Protein AF-A0A2V8SUH5-F1 (afdb_monomer)

Structure (mmCIF, N/CA/C/O backbone):
data_AF-A0A2V8SUH5-F1
#
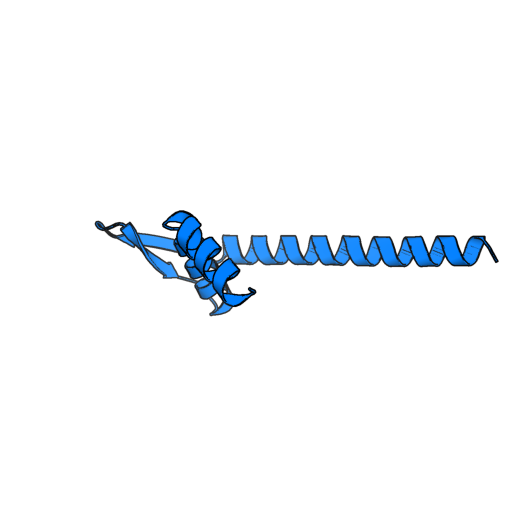_entry.id   AF-A0A2V8SUH5-F1
#
loop_
_atom_site.group_PDB
_atom_site.id
_atom_site.type_symbol
_atom_site.label_atom_id
_atom_site.label_alt_id
_atom_site.label_comp_id
_atom_site.label_asym_id
_atom_site.label_entity_id
_atom_site.label_seq_id
_atom_site.pdbx_PDB_ins_code
_atom_site.Cartn_x
_atom_site.Cartn_y
_atom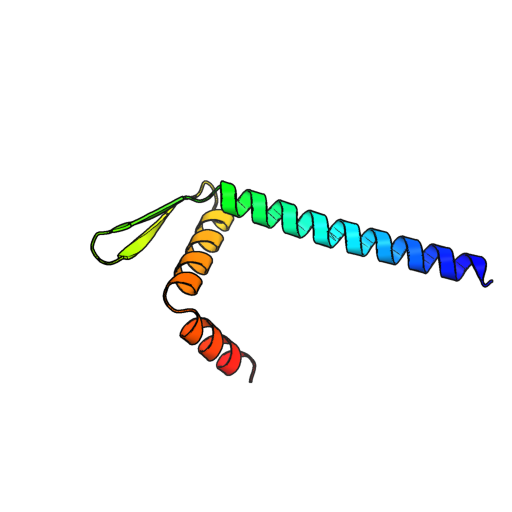_site.Cartn_z
_atom_site.occupancy
_atom_site.B_iso_or_equiv
_atom_site.auth_seq_id
_atom_site.auth_comp_id
_atom_site.auth_asym_id
_atom_site.auth_atom_id
_atom_site.pdbx_PDB_model_num
ATOM 1 N N . MET A 1 1 ? 42.748 -14.744 -23.252 1.00 54.59 1 MET A N 1
ATOM 2 C CA . MET A 1 1 ? 41.337 -14.421 -23.568 1.00 54.59 1 MET A CA 1
ATOM 3 C C . MET A 1 1 ? 40.352 -14.944 -22.516 1.00 54.59 1 MET A C 1
ATOM 5 O O . MET A 1 1 ? 39.533 -14.157 -22.070 1.00 54.59 1 MET A O 1
ATOM 9 N N . LEU A 1 2 ? 40.477 -16.182 -22.013 1.00 54.88 2 LEU A N 1
ATOM 10 C CA . LEU A 1 2 ? 39.581 -16.732 -20.968 1.00 54.88 2 LEU A CA 1
ATOM 11 C C . LEU A 1 2 ? 39.553 -15.955 -19.629 1.00 54.88 2 LEU A C 1
ATOM 13 O O . LEU A 1 2 ? 38.510 -15.856 -18.994 1.00 54.88 2 LEU A O 1
ATOM 17 N N . ARG A 1 3 ? 40.677 -15.358 -19.206 1.00 55.28 3 ARG A N 1
ATOM 18 C CA . ARG A 1 3 ? 40.755 -14.587 -17.946 1.00 55.28 3 ARG A CA 1
ATOM 19 C C . ARG A 1 3 ? 39.958 -13.275 -17.966 1.00 55.28 3 ARG A C 1
ATOM 21 O O . ARG A 1 3 ? 39.443 -12.874 -16.933 1.00 55.28 3 ARG A O 1
ATOM 28 N N . ALA A 1 4 ? 39.836 -12.626 -19.125 1.00 55.06 4 ALA A N 1
ATOM 29 C CA . ALA A 1 4 ? 39.133 -11.346 -19.248 1.00 55.06 4 ALA A CA 1
ATOM 30 C C . ALA A 1 4 ? 37.605 -11.512 -19.159 1.00 55.06 4 ALA A C 1
ATOM 32 O O . ALA A 1 4 ? 36.941 -10.671 -18.559 1.00 55.06 4 ALA A O 1
ATOM 33 N N . VAL A 1 5 ? 37.073 -12.626 -19.683 1.00 61.75 5 VAL A N 1
ATOM 34 C CA . VAL A 1 5 ? 35.641 -12.980 -19.631 1.00 61.75 5 VAL A CA 1
ATOM 35 C C . VAL A 1 5 ? 35.203 -13.337 -18.205 1.00 61.75 5 VAL A C 1
ATOM 37 O O . VAL A 1 5 ? 34.143 -12.912 -17.760 1.00 61.75 5 VAL A O 1
ATOM 40 N N . GLY A 1 6 ? 36.044 -14.050 -17.445 1.00 62.59 6 GLY A N 1
ATOM 41 C CA . GLY A 1 6 ? 35.754 -14.373 -16.041 1.00 62.59 6 GLY A CA 1
ATOM 42 C C . GLY A 1 6 ? 35.694 -13.139 -15.132 1.00 62.59 6 GLY A C 1
ATOM 43 O O . GLY A 1 6 ? 34.829 -13.056 -14.266 1.00 62.59 6 GLY A O 1
ATOM 44 N N . VAL A 1 7 ? 36.564 -12.148 -15.359 1.00 70.00 7 VAL A N 1
ATOM 45 C CA . VAL A 1 7 ? 36.566 -10.890 -14.589 1.00 70.00 7 VAL A CA 1
ATOM 46 C C . VAL A 1 7 ? 35.361 -10.017 -14.940 1.00 70.00 7 VAL A C 1
ATOM 48 O O . VAL A 1 7 ? 34.741 -9.457 -14.043 1.00 70.00 7 VAL A O 1
ATOM 51 N N . THR A 1 8 ? 34.975 -9.934 -16.216 1.00 70.81 8 THR A N 1
ATOM 52 C CA . THR A 1 8 ? 33.778 -9.172 -16.618 1.00 70.81 8 THR A CA 1
ATOM 53 C C . THR A 1 8 ? 32.485 -9.812 -16.116 1.00 70.81 8 THR A C 1
ATOM 55 O O . THR A 1 8 ? 31.624 -9.094 -15.614 1.00 70.81 8 THR A O 1
A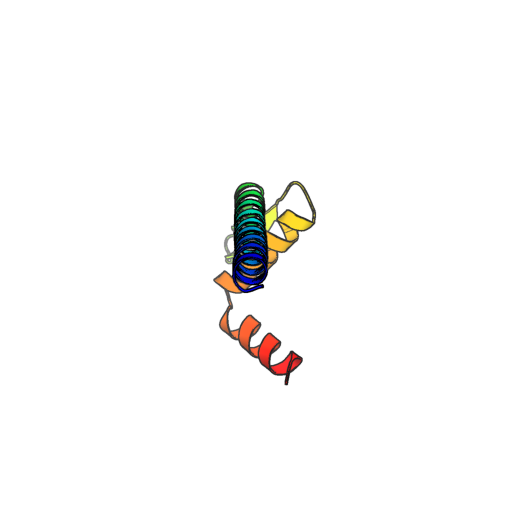TOM 58 N N . ALA A 1 9 ? 32.361 -11.143 -16.156 1.00 71.06 9 ALA A N 1
ATOM 59 C CA . ALA A 1 9 ? 31.215 -11.848 -15.577 1.00 71.06 9 ALA A CA 1
ATOM 60 C C . ALA A 1 9 ? 31.128 -11.665 -14.049 1.00 71.06 9 ALA A C 1
ATOM 62 O O . ALA A 1 9 ? 30.043 -11.430 -13.516 1.00 71.06 9 ALA A O 1
ATOM 63 N N . LEU A 1 10 ? 32.267 -11.693 -13.345 1.00 70.94 10 LEU A N 1
ATOM 64 C CA . LEU A 1 10 ? 32.320 -11.466 -11.900 1.00 70.94 10 LEU A CA 1
ATOM 65 C C . LEU A 1 10 ? 31.933 -10.025 -11.530 1.00 70.94 10 LEU A C 1
ATOM 67 O O . LEU A 1 10 ? 31.125 -9.830 -10.625 1.00 70.94 10 LEU A O 1
ATOM 71 N N . VAL A 1 11 ? 32.446 -9.025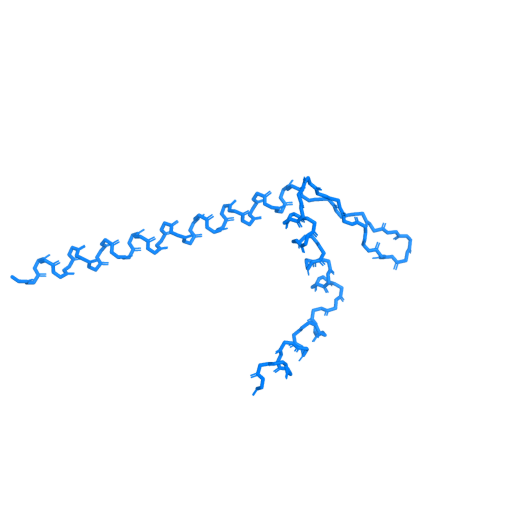 -12.254 1.00 75.81 11 VAL A N 1
ATOM 72 C CA . VAL A 1 11 ? 32.098 -7.607 -12.048 1.00 75.81 11 VAL A CA 1
ATOM 73 C C . VAL A 1 11 ? 30.618 -7.350 -12.337 1.00 75.81 11 VAL A C 1
ATOM 75 O O . VAL A 1 11 ? 29.959 -6.636 -11.588 1.00 75.81 11 VAL A O 1
ATOM 78 N N . LEU A 1 12 ? 30.061 -7.967 -13.380 1.00 76.50 12 LEU A N 1
ATOM 79 C CA . LEU A 1 12 ? 28.635 -7.849 -13.669 1.00 76.50 12 LEU A CA 1
ATOM 80 C C . LEU A 1 12 ? 27.793 -8.470 -12.543 1.00 76.50 12 LEU A C 1
ATOM 82 O O . LEU A 1 12 ? 26.864 -7.836 -12.050 1.00 76.50 12 LEU A O 1
ATOM 86 N N . SER A 1 13 ? 28.158 -9.665 -12.070 1.00 74.94 13 SER A N 1
ATOM 87 C CA . SER A 1 13 ? 27.454 -10.335 -10.968 1.00 74.94 13 SER A CA 1
ATOM 88 C C . SER A 1 13 ? 27.520 -9.564 -9.641 1.00 74.94 13 SER A C 1
ATOM 90 O O . SER A 1 13 ? 26.530 -9.509 -8.911 1.00 74.94 13 SER A O 1
ATOM 92 N N . SER A 1 14 ? 28.645 -8.905 -9.340 1.00 74.31 14 SER A N 1
ATOM 93 C CA . SER A 1 14 ? 28.793 -8.094 -8.128 1.00 74.31 14 SER A CA 1
ATOM 94 C C . SER A 1 14 ? 28.024 -6.773 -8.210 1.00 74.31 14 SER A C 1
ATOM 96 O O . SER A 1 14 ? 27.475 -6.322 -7.201 1.00 74.31 14 SER A O 1
ATOM 98 N N . LEU A 1 15 ? 27.907 -6.184 -9.405 1.00 76.62 15 LEU A N 1
ATOM 99 C CA . LEU A 1 15 ? 27.046 -5.027 -9.657 1.00 76.62 15 LEU A CA 1
ATOM 100 C C . LEU A 1 15 ? 25.566 -5.387 -9.462 1.00 76.62 15 LEU A C 1
ATOM 102 O O . LEU A 1 15 ? 24.874 -4.687 -8.725 1.00 76.62 15 LEU A O 1
ATOM 106 N N . PHE A 1 16 ? 25.102 -6.512 -10.019 1.00 74.06 16 PHE A N 1
ATOM 107 C CA . PHE A 1 16 ? 23.734 -7.001 -9.803 1.00 74.06 16 PHE A CA 1
ATOM 108 C C . PHE A 1 16 ? 23.436 -7.243 -8.317 1.00 74.06 16 PHE A C 1
ATOM 110 O O . PHE A 1 16 ? 22.452 -6.720 -7.791 1.00 74.06 16 PHE A O 1
ATOM 117 N N . ALA A 1 17 ? 24.314 -7.952 -7.604 1.00 74.12 17 ALA A N 1
ATOM 118 C CA . ALA A 1 17 ? 24.148 -8.186 -6.169 1.00 74.12 17 ALA A CA 1
ATOM 119 C C . ALA A 1 17 ? 24.084 -6.872 -5.367 1.00 74.12 17 ALA A C 1
ATOM 121 O O . ALA A 1 17 ? 23.277 -6.740 -4.447 1.00 74.12 17 ALA A O 1
ATOM 122 N N . SER A 1 18 ? 24.888 -5.872 -5.740 1.00 77.69 18 SER A N 1
ATOM 123 C CA . SER A 1 18 ? 24.872 -4.551 -5.101 1.00 77.69 18 SER A CA 1
ATOM 124 C C . SER A 1 18 ? 23.556 -3.805 -5.345 1.00 77.69 18 SER A C 1
ATOM 126 O O . SER A 1 18 ? 23.029 -3.184 -4.424 1.00 77.69 18 SER A O 1
ATOM 128 N N . THR A 1 19 ? 22.988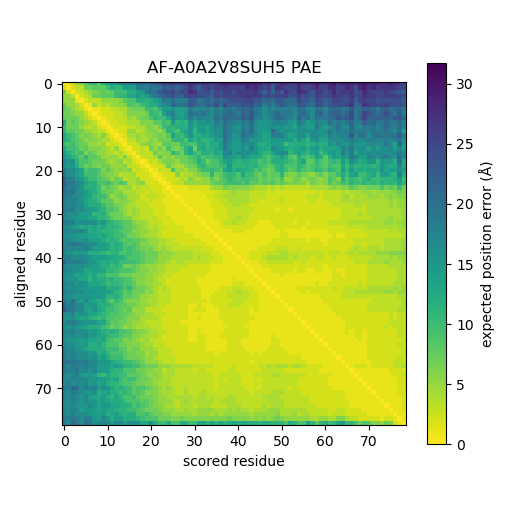 -3.898 -6.554 1.00 75.12 19 THR A N 1
ATOM 129 C CA . THR A 1 19 ? 21.697 -3.265 -6.876 1.00 75.12 19 THR A CA 1
ATOM 130 C C . THR A 1 19 ? 20.522 -3.880 -6.121 1.00 75.12 19 THR A C 1
ATOM 132 O O . THR A 1 19 ? 19.687 -3.134 -5.615 1.00 75.12 19 THR A O 1
ATOM 135 N N . VAL A 1 20 ? 20.487 -5.210 -5.971 1.00 77.75 20 VAL A N 1
ATOM 136 C CA . VAL A 1 20 ? 19.430 -5.900 -5.210 1.00 77.75 20 VAL A CA 1
ATOM 137 C C . VAL A 1 20 ? 19.474 -5.475 -3.743 1.00 77.75 20 VAL A C 1
ATOM 139 O O . VAL A 1 20 ? 18.475 -5.010 -3.208 1.00 77.75 20 VAL A O 1
ATOM 142 N N . ARG A 1 21 ? 20.662 -5.480 -3.123 1.00 79.69 21 ARG A N 1
ATOM 143 C CA . ARG A 1 21 ? 20.823 -5.033 -1.728 1.00 79.69 21 ARG A CA 1
ATOM 144 C C . ARG A 1 21 ? 20.426 -3.571 -1.517 1.00 79.69 21 ARG A C 1
ATOM 146 O O . ARG A 1 21 ? 19.893 -3.219 -0.468 1.00 79.69 21 ARG A O 1
ATOM 153 N N . ALA A 1 22 ? 20.696 -2.704 -2.494 1.00 78.50 22 ALA A N 1
ATOM 154 C CA . ALA A 1 22 ? 20.279 -1.306 -2.433 1.00 78.50 22 ALA A CA 1
ATOM 155 C C . ALA A 1 22 ? 18.750 -1.148 -2.536 1.00 78.50 22 ALA A C 1
ATOM 157 O O . ALA A 1 22 ? 18.189 -0.265 -1.880 1.00 78.50 22 ALA A O 1
ATOM 158 N N . ALA A 1 23 ? 18.086 -1.997 -3.328 1.00 79.31 23 ALA A N 1
ATOM 159 C CA . ALA A 1 23 ? 16.631 -2.044 -3.426 1.00 79.31 23 ALA A CA 1
ATOM 160 C C . ALA A 1 23 ? 15.997 -2.516 -2.109 1.00 79.31 23 ALA A C 1
ATOM 162 O O . ALA A 1 23 ? 15.118 -1.820 -1.599 1.00 79.31 23 ALA A O 1
ATOM 163 N N . ASP A 1 24 ? 16.507 -3.594 -1.508 1.00 85.62 24 ASP A N 1
ATOM 164 C CA . ASP A 1 24 ? 16.030 -4.111 -0.216 1.00 85.62 24 ASP A CA 1
ATOM 165 C C . ASP A 1 24 ? 16.148 -3.045 0.878 1.00 85.62 24 ASP A C 1
ATOM 167 O O . ASP A 1 24 ? 15.161 -2.681 1.515 1.00 85.62 24 ASP A O 1
ATOM 171 N N . ALA A 1 25 ? 17.320 -2.413 0.995 1.00 91.06 25 ALA A N 1
ATOM 172 C CA . ALA A 1 25 ? 17.535 -1.346 1.968 1.00 91.06 25 ALA A CA 1
ATOM 173 C C . ALA A 1 25 ? 16.606 -0.139 1.734 1.00 91.06 25 ALA A C 1
ATOM 175 O O . ALA A 1 25 ? 16.247 0.573 2.673 1.00 91.06 25 ALA A O 1
ATOM 176 N N . ARG A 1 26 ? 16.231 0.152 0.479 1.00 91.44 26 ARG A N 1
ATOM 177 C CA . ARG A 1 26 ? 15.255 1.210 0.170 1.00 91.44 26 ARG A CA 1
ATOM 178 C C . ARG A 1 26 ? 13.857 0.822 0.643 1.00 91.44 26 ARG A C 1
ATOM 180 O O . ARG A 1 26 ? 13.181 1.678 1.209 1.00 91.44 26 ARG A O 1
ATOM 187 N N . VAL A 1 27 ? 13.433 -0.415 0.401 1.00 92.56 27 VAL A N 1
ATOM 188 C CA . VAL A 1 27 ? 12.125 -0.923 0.835 1.00 92.56 27 VAL A CA 1
ATOM 189 C C . VAL A 1 27 ? 12.038 -0.943 2.359 1.00 92.56 27 VAL A C 1
ATOM 191 O O . VAL A 1 27 ? 11.079 -0.411 2.906 1.00 92.56 27 VAL A O 1
ATOM 194 N N . GLU A 1 28 ? 13.072 -1.431 3.046 1.00 94.31 28 GLU A N 1
ATOM 195 C CA . GLU A 1 28 ? 13.158 -1.411 4.513 1.00 94.31 28 GLU A CA 1
ATOM 196 C C . GLU A 1 28 ? 13.013 0.010 5.070 1.00 94.31 28 GLU A C 1
ATOM 198 O O . GLU A 1 28 ? 12.213 0.255 5.972 1.00 94.31 28 GLU A O 1
ATOM 203 N N . ARG A 1 29 ? 13.725 0.990 4.494 1.00 95.38 29 ARG A N 1
ATOM 204 C CA . ARG A 1 29 ? 13.585 2.397 4.904 1.00 95.38 29 ARG A CA 1
ATOM 205 C C . ARG A 1 29 ? 12.166 2.925 4.707 1.00 95.38 29 ARG A C 1
ATOM 207 O O . ARG A 1 29 ? 11.687 3.661 5.563 1.00 95.38 29 ARG A O 1
ATOM 214 N N . LEU A 1 30 ? 11.505 2.574 3.602 1.00 95.88 30 LEU A N 1
ATOM 215 C CA . LEU A 1 30 ? 10.119 2.981 3.360 1.00 95.88 30 LEU A CA 1
ATOM 216 C C . LEU A 1 30 ? 9.175 2.353 4.388 1.00 95.88 30 LEU A C 1
ATOM 218 O O . LEU A 1 30 ? 8.387 3.082 4.987 1.00 95.88 30 LEU A O 1
ATOM 222 N N . ALA A 1 31 ? 9.319 1.053 4.653 1.00 94.88 31 ALA A N 1
ATOM 223 C CA . ALA A 1 31 ? 8.532 0.328 5.645 1.00 94.88 31 ALA A CA 1
ATOM 224 C C . ALA A 1 31 ? 8.689 0.914 7.058 1.00 94.88 31 ALA A C 1
ATOM 226 O O . AL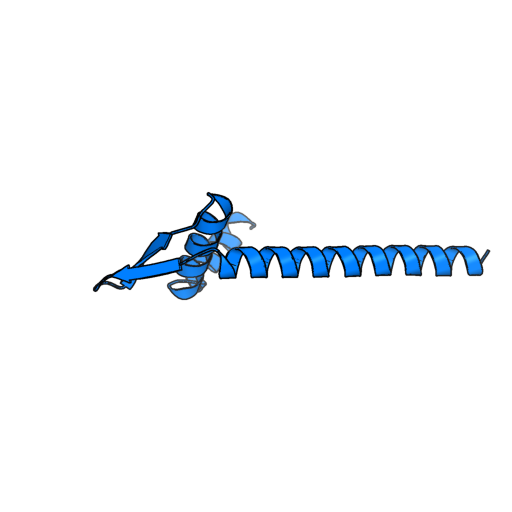A A 1 31 ? 7.704 1.082 7.765 1.00 94.88 31 ALA A O 1
ATOM 227 N N . HIS A 1 32 ? 9.902 1.312 7.448 1.00 96.69 32 HIS A N 1
ATOM 228 C CA . HIS A 1 32 ? 10.141 1.980 8.732 1.00 96.69 32 HIS A CA 1
ATOM 229 C C . HIS A 1 32 ? 9.653 3.435 8.788 1.00 96.69 32 HIS A C 1
ATOM 231 O O . HIS A 1 32 ? 9.529 3.996 9.874 1.00 96.69 32 HIS A O 1
ATOM 237 N N . SER A 1 33 ? 9.413 4.069 7.639 1.00 96.81 33 SER A N 1
ATOM 238 C CA . SER A 1 33 ? 9.003 5.477 7.557 1.00 96.81 33 SER A CA 1
ATOM 239 C C . SER A 1 33 ? 7.488 5.690 7.541 1.00 96.81 33 SER A C 1
ATOM 241 O O . SER A 1 33 ? 7.042 6.837 7.578 1.00 96.81 33 SER A O 1
ATOM 243 N N . VAL A 1 34 ? 6.704 4.616 7.430 1.00 97.69 34 VAL A N 1
ATOM 244 C CA . VAL A 1 34 ? 5.250 4.676 7.282 1.00 97.69 34 VAL A CA 1
ATOM 245 C C . VAL A 1 34 ? 4.552 4.123 8.519 1.00 97.69 34 VAL A C 1
ATOM 247 O O . VAL A 1 34 ? 4.984 3.132 9.101 1.00 97.69 34 VAL A O 1
ATOM 250 N N . THR A 1 35 ? 3.440 4.749 8.891 1.00 98.19 35 THR A N 1
ATOM 251 C CA . THR A 1 35 ? 2.548 4.281 9.954 1.00 98.19 35 THR A CA 1
ATOM 252 C C . THR A 1 35 ? 1.140 4.146 9.393 1.00 98.19 35 THR A C 1
ATOM 254 O O . THR A 1 35 ? 0.623 5.079 8.778 1.00 98.19 35 THR A O 1
ATOM 257 N N . ILE A 1 36 ? 0.509 2.993 9.615 1.00 98.19 36 ILE A N 1
ATOM 258 C CA . ILE A 1 36 ? -0.862 2.708 9.180 1.00 98.19 36 ILE A CA 1
ATOM 259 C C . ILE A 1 36 ? -1.726 2.567 10.432 1.00 98.19 36 ILE A C 1
ATOM 261 O O . ILE A 1 36 ? -1.525 1.648 11.225 1.00 98.19 36 ILE A O 1
ATOM 265 N N . TYR A 1 37 ? -2.684 3.472 10.616 1.00 98.06 37 TYR A N 1
ATOM 266 C CA . TYR A 1 37 ? -3.725 3.325 11.633 1.00 98.06 37 TYR A CA 1
ATOM 267 C C . TYR A 1 37 ? -4.966 2.731 10.986 1.00 98.06 37 TYR A C 1
ATOM 269 O O . TYR A 1 37 ? -5.334 3.141 9.890 1.00 98.06 37 TYR A O 1
ATOM 277 N N . ARG A 1 38 ? -5.633 1.798 11.658 1.00 97.88 38 ARG A N 1
ATOM 278 C CA . ARG A 1 38 ? -6.921 1.266 11.203 1.00 97.88 38 ARG A CA 1
ATOM 279 C C . ARG A 1 38 ? -8.025 1.770 12.117 1.00 97.88 38 ARG A C 1
ATOM 281 O O . ARG A 1 38 ? -7.858 1.784 13.337 1.00 97.88 38 ARG A O 1
ATOM 288 N N . ASP A 1 39 ? -9.115 2.227 11.519 1.00 97.19 39 ASP A N 1
ATOM 289 C CA . ASP A 1 39 ? -10.292 2.658 12.266 1.00 97.19 39 ASP A CA 1
ATOM 290 C C . ASP A 1 39 ? -11.128 1.459 12.760 1.00 97.19 39 ASP A C 1
ATOM 292 O O . ASP A 1 39 ? -10.751 0.294 12.611 1.00 97.19 39 ASP A O 1
ATOM 296 N N . SER A 1 40 ? -12.288 1.736 13.360 1.00 97.88 40 SER A N 1
ATOM 297 C CA . SER A 1 40 ? -13.196 0.699 13.869 1.00 97.88 40 SER A CA 1
ATOM 298 C C . SER A 1 40 ? -13.800 -0.205 12.787 1.00 97.88 40 SER A C 1
ATOM 300 O O . SER A 1 40 ? -14.304 -1.275 13.120 1.00 97.88 40 SER A O 1
ATOM 302 N N . TYR A 1 41 ? -13.759 0.206 11.520 1.00 96.44 41 TYR A N 1
ATOM 303 C CA . TYR A 1 41 ? -14.239 -0.560 10.371 1.00 96.44 41 TYR A CA 1
ATOM 304 C C . TYR A 1 41 ? -13.090 -1.216 9.587 1.00 96.44 41 TYR A C 1
ATOM 306 O O . TYR A 1 41 ? -13.338 -1.882 8.585 1.00 96.44 41 TYR A O 1
ATOM 314 N N . GLY A 1 42 ? -11.843 -1.055 10.044 1.00 94.62 42 GLY A N 1
ATOM 315 C CA . GLY A 1 42 ? -10.645 -1.596 9.408 1.00 94.62 42 GLY A CA 1
ATOM 316 C C . GLY A 1 42 ? -10.056 -0.718 8.301 1.00 94.62 42 GLY A C 1
ATOM 317 O O . GLY A 1 42 ? -9.057 -1.120 7.700 1.00 94.62 42 GLY A O 1
ATOM 318 N N . VAL A 1 43 ? -10.614 0.473 8.047 1.00 97.25 43 VAL A N 1
ATOM 319 C CA . VAL A 1 43 ? -10.163 1.376 6.978 1.00 97.25 43 VAL A CA 1
ATOM 320 C C . VAL A 1 43 ? -8.765 1.914 7.312 1.00 97.25 43 VAL A C 1
ATOM 322 O O . VAL A 1 43 ? -8.566 2.465 8.401 1.00 97.25 43 VAL A O 1
ATOM 325 N N . PRO A 1 44 ? -7.778 1.765 6.408 1.00 98.06 44 PRO A N 1
ATOM 326 C CA . PRO A 1 44 ? -6.415 2.208 6.663 1.00 98.06 44 PRO A CA 1
ATOM 327 C C .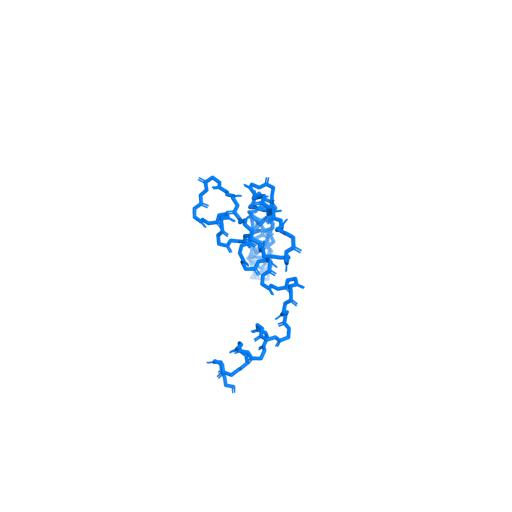 PRO A 1 44 ? -6.253 3.722 6.451 1.00 98.06 44 PRO A C 1
ATOM 329 O O . PRO A 1 44 ? -6.490 4.257 5.369 1.00 98.06 44 PRO A O 1
ATOM 332 N N . HIS A 1 45 ? -5.746 4.401 7.476 1.00 98.06 45 HIS A N 1
ATOM 333 C CA . HIS A 1 45 ? -5.244 5.770 7.440 1.00 98.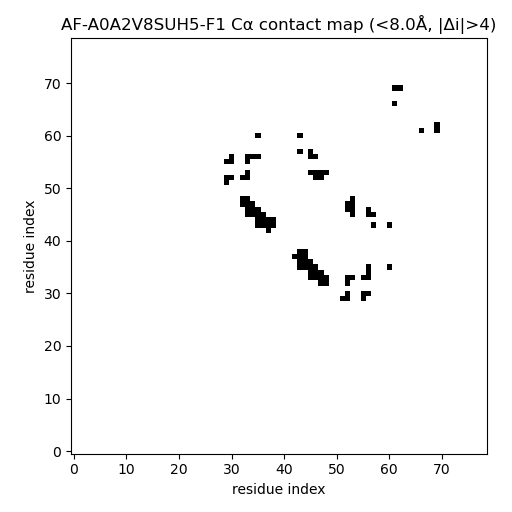06 45 HIS A CA 1
ATOM 334 C C . HIS A 1 45 ? -3.711 5.743 7.432 1.00 98.06 45 HIS A C 1
ATOM 336 O O . HIS A 1 45 ? -3.074 5.435 8.444 1.00 98.06 45 HIS A O 1
ATOM 342 N N . VAL A 1 46 ? -3.116 6.042 6.276 1.00 98.19 46 VAL A N 1
ATOM 343 C CA . VAL A 1 46 ? -1.668 5.931 6.042 1.00 98.19 46 VAL A CA 1
ATOM 344 C C . VAL A 1 46 ? -0.984 7.282 6.231 1.00 98.19 46 VAL A C 1
ATOM 346 O O . VAL A 1 46 ? -1.360 8.266 5.598 1.00 98.19 46 VAL A O 1
ATOM 349 N N . TYR A 1 47 ? 0.058 7.314 7.061 1.00 98.19 47 TYR A N 1
ATOM 350 C CA . TYR A 1 47 ? 0.878 8.495 7.313 1.00 98.19 47 TYR A CA 1
ATOM 351 C C . TYR A 1 47 ? 2.343 8.198 7.023 1.00 98.19 47 TYR A C 1
ATOM 353 O O . TYR A 1 47 ? 2.899 7.212 7.502 1.00 98.19 47 TYR A O 1
ATOM 361 N N . GLY A 1 48 ? 2.989 9.088 6.281 1.00 97.19 48 GLY A N 1
ATOM 362 C CA . GLY A 1 48 ? 4.408 9.007 5.979 1.00 97.19 48 GLY A CA 1
ATOM 363 C C . GLY A 1 48 ? 4.980 10.390 5.666 1.00 97.19 48 GLY A C 1
ATOM 364 O O . GLY A 1 48 ? 4.235 11.298 5.301 1.00 97.19 48 GLY A O 1
ATOM 365 N N . PRO A 1 49 ? 6.303 10.580 5.808 1.00 97.50 49 PRO A N 1
ATOM 366 C CA . PRO A 1 49 ? 6.945 11.877 5.586 1.00 97.50 49 PRO A CA 1
ATOM 367 C C . PRO A 1 49 ? 7.023 12.288 4.109 1.00 97.50 49 PRO A C 1
ATOM 369 O O . PRO A 1 49 ? 7.379 13.426 3.814 1.00 97.50 49 PRO A O 1
ATOM 372 N N . THR A 1 50 ? 6.756 11.370 3.176 1.00 97.50 50 THR A N 1
ATOM 373 C CA . THR A 1 50 ? 6.861 11.601 1.731 1.00 97.50 50 THR A CA 1
ATOM 374 C C . THR A 1 50 ? 5.746 10.872 0.996 1.00 97.50 50 THR A C 1
ATOM 376 O O . THR A 1 50 ? 5.273 9.835 1.460 1.00 97.50 50 THR A O 1
ATOM 379 N N . ASP A 1 51 ? 5.402 11.326 -0.205 1.00 97.62 51 ASP A N 1
ATOM 380 C CA . ASP A 1 51 ? 4.423 10.629 -1.048 1.00 97.62 51 ASP A CA 1
ATOM 381 C C . ASP A 1 51 ? 4.834 9.175 -1.315 1.00 97.62 51 ASP A C 1
ATOM 383 O O . ASP A 1 51 ? 4.001 8.273 -1.296 1.00 97.62 51 ASP A O 1
ATOM 387 N N . ALA A 1 52 ? 6.136 8.919 -1.483 1.00 96.50 52 ALA A N 1
ATOM 388 C CA . ALA A 1 52 ? 6.659 7.574 -1.701 1.00 96.50 52 ALA A CA 1
ATOM 389 C C . ALA A 1 52 ? 6.371 6.625 -0.524 1.00 96.50 52 ALA A C 1
ATOM 391 O O . ALA A 1 52 ? 6.054 5.458 -0.751 1.00 96.50 52 ALA A O 1
ATOM 392 N N . SER A 1 53 ? 6.471 7.102 0.720 1.00 96.94 53 SER A N 1
ATOM 393 C CA . SER A 1 53 ? 6.165 6.287 1.899 1.00 96.94 53 SER A CA 1
ATOM 394 C C . SER A 1 53 ? 4.661 6.105 2.094 1.00 96.94 53 SER A C 1
ATOM 396 O O . SER A 1 53 ? 4.226 5.000 2.415 1.00 96.94 53 SER A O 1
ATOM 398 N N . CYS A 1 54 ? 3.856 7.132 1.810 1.00 97.56 54 CYS A N 1
ATOM 399 C CA . CYS A 1 54 ? 2.396 7.024 1.831 1.00 97.56 54 CYS A CA 1
ATOM 400 C C . CYS A 1 54 ? 1.872 6.028 0.785 1.00 97.56 54 CYS A C 1
ATOM 402 O O . CYS A 1 54 ? 1.061 5.166 1.113 1.00 97.56 54 CYS A O 1
ATOM 404 N N . VAL A 1 55 ? 2.364 6.088 -0.456 1.00 97.38 55 VAL A N 1
ATOM 405 C CA . VAL A 1 55 ? 1.972 5.149 -1.522 1.00 97.38 55 VAL A CA 1
ATOM 406 C C . VAL A 1 55 ? 2.418 3.724 -1.194 1.00 97.38 55 VAL A C 1
ATOM 408 O O . VAL A 1 55 ? 1.659 2.786 -1.425 1.00 97.38 55 VAL A O 1
ATOM 411 N N . PHE A 1 56 ? 3.610 3.554 -0.610 1.00 97.38 56 PHE A N 1
ATOM 412 C CA . PHE A 1 56 ? 4.072 2.250 -0.134 1.00 97.38 56 PHE A CA 1
ATOM 413 C C . PHE A 1 56 ? 3.112 1.658 0.908 1.00 97.38 56 PHE A C 1
ATOM 415 O O . PHE A 1 56 ? 2.657 0.529 0.740 1.00 97.38 56 PHE A O 1
ATOM 422 N N . GLY A 1 57 ? 2.751 2.424 1.945 1.00 97.69 57 GLY A N 1
ATOM 423 C CA . GLY A 1 57 ? 1.811 1.961 2.971 1.00 97.69 57 GLY A CA 1
ATOM 424 C C . GLY A 1 57 ? 0.398 1.721 2.441 1.00 97.69 57 GLY A C 1
ATOM 425 O O . GLY A 1 57 ? -0.246 0.761 2.849 1.00 97.69 57 GLY A O 1
ATOM 426 N N . TYR A 1 58 ? -0.069 2.543 1.496 1.00 97.31 58 TYR A N 1
ATOM 427 C CA . TYR A 1 58 ? -1.353 2.338 0.824 1.00 97.31 58 TYR A CA 1
ATOM 428 C C . TYR A 1 58 ? -1.383 1.010 0.062 1.00 97.31 58 TYR A C 1
ATOM 430 O O . TYR A 1 58 ? -2.282 0.202 0.281 1.00 97.31 58 TYR A O 1
ATOM 438 N N . ALA A 1 59 ? -0.386 0.757 -0.790 1.00 96.94 59 ALA A N 1
ATOM 439 C CA . ALA A 1 59 ? -0.304 -0.484 -1.555 1.00 96.94 59 ALA A CA 1
ATOM 440 C C . ALA A 1 59 ? -0.175 -1.709 -0.637 1.00 96.94 59 ALA A C 1
ATOM 442 O O . ALA A 1 59 ? -0.809 -2.733 -0.882 1.00 96.94 59 ALA A O 1
ATOM 443 N N . TYR A 1 60 ? 0.600 -1.583 0.443 1.00 97.06 60 TYR A N 1
ATOM 444 C CA . TYR A 1 60 ? 0.741 -2.633 1.446 1.00 97.06 60 TYR A CA 1
ATOM 445 C C . TYR A 1 60 ? -0.595 -2.939 2.144 1.00 97.06 60 TYR A C 1
ATOM 447 O O . TYR A 1 60 ? -0.990 -4.098 2.196 1.00 97.06 60 TYR A O 1
ATOM 455 N N . ALA A 1 61 ? -1.350 -1.925 2.581 1.00 97.94 61 ALA A N 1
ATOM 456 C CA . ALA A 1 61 ? -2.670 -2.126 3.188 1.00 97.94 61 ALA A CA 1
ATOM 457 C C . ALA A 1 61 ? -3.680 -2.774 2.221 1.00 97.94 61 ALA A C 1
ATOM 459 O O . ALA A 1 61 ? -4.440 -3.650 2.623 1.00 97.94 61 ALA A O 1
ATOM 460 N N . GLN A 1 62 ? -3.665 -2.393 0.936 1.00 97.31 62 GLN A N 1
ATOM 461 C CA . GLN A 1 62 ? -4.500 -3.038 -0.089 1.00 97.31 62 GLN A CA 1
ATOM 462 C C . GLN A 1 62 ? -4.163 -4.524 -0.247 1.00 97.31 62 GLN A C 1
ATOM 464 O O . GLN A 1 62 ? -5.066 -5.355 -0.355 1.00 97.31 62 GLN A O 1
ATOM 469 N N . ALA A 1 63 ? -2.870 -4.855 -0.256 1.00 97.12 63 ALA A N 1
ATOM 470 C CA . ALA A 1 63 ? -2.411 -6.233 -0.332 1.00 97.12 63 ALA A CA 1
ATOM 471 C C . ALA A 1 63 ? -2.785 -7.030 0.927 1.00 97.12 63 ALA A C 1
ATOM 473 O O . ALA A 1 63 ? -3.200 -8.175 0.799 1.00 97.12 63 ALA A O 1
ATOM 474 N N . GLU A 1 64 ? -2.694 -6.445 2.124 1.00 96.50 64 GLU A N 1
ATOM 475 C CA . GLU A 1 64 ? -3.142 -7.113 3.354 1.00 96.50 64 GLU A CA 1
ATOM 476 C C . GLU A 1 64 ? -4.636 -7.451 3.325 1.00 96.50 64 GLU A C 1
ATOM 478 O O . GLU A 1 64 ? -5.019 -8.551 3.718 1.00 96.50 64 GLU A O 1
ATOM 483 N N . ASP A 1 65 ? -5.470 -6.520 2.856 1.00 97.19 65 ASP A N 1
ATOM 484 C CA . ASP A 1 65 ? -6.921 -6.664 2.946 1.00 97.19 65 ASP A CA 1
ATOM 485 C C . ASP A 1 65 ? -7.471 -7.555 1.821 1.00 97.19 65 ASP A C 1
ATOM 487 O O . ASP A 1 65 ? -8.229 -8.488 2.079 1.00 97.19 65 ASP A O 1
ATOM 491 N N . ASN A 1 66 ? -7.069 -7.297 0.570 1.00 96.38 66 ASN A N 1
ATOM 492 C CA . ASN A 1 66 ? -7.688 -7.878 -0.625 1.00 96.38 66 ASN A CA 1
ATOM 493 C C . ASN A 1 66 ? -6.652 -8.274 -1.697 1.00 96.38 66 ASN A C 1
ATOM 495 O O . ASN A 1 66 ? -6.820 -7.945 -2.875 1.00 96.38 66 ASN A O 1
ATOM 499 N N . PHE A 1 67 ? -5.588 -9.002 -1.326 1.00 97.00 67 PHE A N 1
ATOM 500 C CA . PHE A 1 67 ? -4.537 -9.399 -2.279 1.00 97.00 67 PHE A CA 1
ATOM 501 C C . PHE A 1 67 ? -5.077 -10.061 -3.556 1.00 97.00 67 PHE A C 1
ATOM 503 O O . PHE A 1 67 ? -4.647 -9.718 -4.653 1.00 97.00 67 PHE A O 1
ATOM 510 N N . TRP A 1 68 ? -6.058 -10.959 -3.422 1.00 97.31 68 TRP A N 1
ATOM 511 C CA . TRP A 1 68 ? -6.654 -11.681 -4.552 1.00 97.31 68 TRP A CA 1
ATOM 512 C C . TRP A 1 68 ? -7.233 -10.740 -5.619 1.00 97.31 68 TRP A C 1
ATOM 514 O O . TRP A 1 68 ? -7.143 -11.022 -6.808 1.00 97.31 68 TRP A O 1
ATOM 524 N N . GLN A 1 69 ? -7.791 -9.599 -5.209 1.00 97.75 69 GLN A N 1
ATOM 525 C CA . GLN A 1 69 ? -8.349 -8.616 -6.132 1.00 97.75 69 GLN A CA 1
ATOM 526 C C . GLN A 1 69 ? -7.243 -7.786 -6.793 1.00 97.75 69 GLN A C 1
ATOM 528 O O . GLN A 1 69 ? -7.350 -7.437 -7.966 1.00 97.75 69 GLN A O 1
ATOM 533 N N . VAL A 1 70 ? -6.169 -7.472 -6.061 1.00 96.75 70 VAL A N 1
ATOM 534 C CA . VAL A 1 70 ? -4.976 -6.825 -6.633 1.00 96.75 70 VAL A CA 1
ATOM 535 C C . VAL A 1 70 ? -4.349 -7.720 -7.704 1.00 96.75 70 VAL A C 1
ATOM 537 O O . VAL A 1 70 ? -4.008 -7.233 -8.780 1.00 96.75 70 VAL A O 1
ATOM 540 N N . GLU A 1 71 ? -4.232 -9.017 -7.424 1.00 96.44 71 GLU A N 1
ATOM 541 C CA . GLU A 1 71 ? -3.698 -10.015 -8.351 1.00 96.44 71 GLU A CA 1
ATOM 542 C C . GLU A 1 71 ? -4.581 -10.179 -9.596 1.00 96.44 71 GLU A C 1
ATOM 544 O O 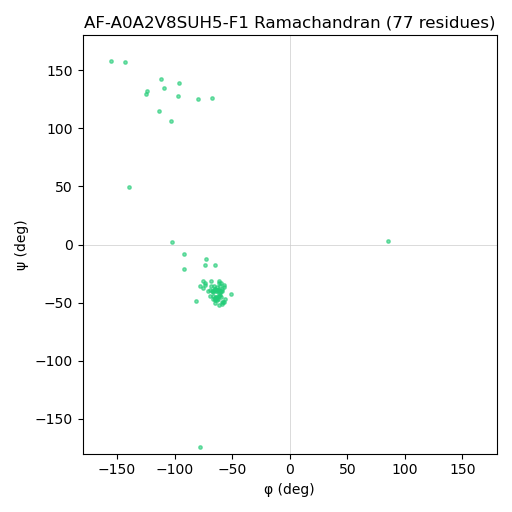. GLU A 1 71 ? -4.071 -10.066 -10.709 1.00 96.44 71 GLU A O 1
ATOM 549 N N . ASP A 1 72 ? -5.894 -10.370 -9.434 1.00 97.62 72 ASP A N 1
ATOM 550 C CA . ASP A 1 72 ? -6.828 -10.511 -10.563 1.00 97.62 72 ASP A CA 1
ATOM 551 C C . ASP A 1 72 ? -6.818 -9.266 -11.464 1.00 97.62 72 ASP A C 1
ATOM 553 O O . ASP A 1 72 ? -6.667 -9.372 -12.682 1.00 97.62 72 ASP A O 1
ATOM 557 N N . ASN A 1 73 ? -6.854 -8.069 -10.866 1.00 96.19 73 ASN A N 1
ATOM 558 C CA . ASN A 1 73 ? -6.728 -6.814 -11.609 1.00 96.19 73 ASN A CA 1
ATOM 559 C C . ASN A 1 73 ? -5.406 -6.734 -12.381 1.00 96.19 73 ASN A C 1
ATOM 561 O O . ASN A 1 73 ? -5.375 -6.237 -13.508 1.00 96.19 73 ASN A O 1
ATOM 565 N N . TYR A 1 74 ? -4.307 -7.191 -11.775 1.00 95.62 74 TYR A N 1
ATOM 566 C CA . TYR A 1 74 ? -3.004 -7.190 -12.428 1.00 95.62 74 TYR A CA 1
ATOM 567 C C . TYR A 1 74 ? -2.988 -8.131 -13.634 1.00 95.62 74 TYR A C 1
ATOM 569 O O . TYR A 1 74 ? -2.587 -7.703 -14.714 1.00 95.62 74 TYR A O 1
ATOM 577 N N . ILE A 1 75 ? -3.478 -9.366 -13.474 1.00 97.19 75 ILE A N 1
ATOM 578 C CA . ILE A 1 75 ? -3.589 -10.358 -14.554 1.00 97.19 75 ILE A CA 1
ATOM 579 C C . ILE A 1 75 ? -4.432 -9.795 -15.704 1.00 97.19 75 ILE A C 1
ATOM 581 O O . ILE A 1 75 ? -3.987 -9.773 -16.847 1.00 97.19 75 ILE A O 1
ATOM 585 N N . GLN A 1 76 ? -5.612 -9.250 -15.405 1.00 97.00 76 GLN A N 1
ATOM 586 C CA . GLN A 1 76 ? -6.494 -8.671 -16.421 1.00 97.00 76 GLN A CA 1
ATOM 587 C C . GLN A 1 76 ? -5.858 -7.492 -17.169 1.00 97.00 76 GLN A C 1
ATOM 589 O O . GLN A 1 76 ? -6.133 -7.293 -18.352 1.00 97.00 76 GLN A O 1
ATOM 594 N N . ALA A 1 77 ? -5.013 -6.704 -16.499 1.00 96.62 77 ALA A N 1
ATOM 595 C CA . ALA A 1 77 ? -4.337 -5.568 -17.112 1.00 96.62 77 ALA A CA 1
ATOM 596 C C . ALA A 1 77 ? -3.181 -5.975 -18.041 1.00 96.62 77 ALA A C 1
ATOM 598 O O . ALA A 1 77 ? -2.903 -5.251 -19.000 1.00 96.62 77 ALA A O 1
ATOM 599 N N . VAL A 1 78 ? -2.493 -7.089 -17.762 1.00 96.25 78 VAL A N 1
ATOM 600 C CA . VAL A 1 78 ? -1.344 -7.547 -18.567 1.00 96.25 78 VAL A CA 1
ATOM 601 C C . VAL A 1 78 ? -1.724 -8.512 -19.695 1.00 96.25 78 VAL A C 1
ATOM 603 O O . VAL A 1 78 ? -0.975 -8.587 -20.672 1.00 96.25 78 VAL A O 1
ATOM 606 N N . GLY A 1 79 ? -2.886 -9.170 -19.604 1.00 82.06 79 GLY A N 1
ATOM 607 C CA . GLY A 1 79 ? -3.379 -10.156 -20.578 1.00 82.06 79 GLY A CA 1
ATOM 608 C C . GLY A 1 79 ? -2.833 -11.558 -20.343 1.00 82.06 79 GLY A C 1
ATOM 609 O O . GLY A 1 79 ? -2.737 -12.298 -21.348 1.00 82.06 79 GLY A O 1
#

Foldseek 3Di:
DVVVVVVVVVVVVVVVVVVVVVVVVVLVVLVVFKDWDADPVRDTDIDGPDPSSRVSVVVVSCCVPPVVVVVVVVVVVVD

Nearest PDB structures (foldseek):
  5ngi-assembly1_B  TM=6.089E-01  e=1.618E+00  Pseudomonas aeruginosa
  7y26-assembly1_E  TM=4.855E-01  e=6.310E+00  Homo sapiens
  6lfl-assembly1_A  TM=3.000E-01  e=8.867E+00  Homo sapiens

Secondary structure (DSSP, 8-state):
-HHHHHHHHHHHHHHHHHHHHHHHHHHHHHHHH-EEEE-TT--EEEE-SSHHHHHHHHHHHHHHHHHHHHHHHHHHHH-

Solvent-accessible surface area (backbone atoms only — not comparable to full-atom values): 4494 Å² total; per-residue (Å²): 116,73,68,61,55,54,52,52,53,51,54,51,53,52,52,53,54,51,51,52,55,53,49,52,56,49,52,52,53,36,61,72,49,34,49,74,47,62,53,99,86,61,55,77,48,60,44,39,92,43,71,70,22,29,51,50,44,48,55,49,52,47,45,73,75,44,40,69,56,56,49,51,54,48,49,70,72,75,110

Sequence (79 aa):
MLRAVGVTALVLSSLFASTVRAADARVERLAHSVTIYRDSYGVPHVYGPTDASCVFGYAYAQAEDNFWQVEDNYIQAVG

Radius of gyration: 19.37 Å; Cα contacts (8 Å, |Δi|>4): 49; chains: 1; bounding box: 56×29×37 Å

Mean predicted aligned error: 7.52 Å

pLDDT: mean 88.77, std 12.78, range [54.59, 98.19]